Protein AF-A0A9D3ZPJ4-F1 (afdb_monomer_lite)

Structure (mmCIF, N/CA/C/O backbone):
data_AF-A0A9D3ZPJ4-F1
#
_entry.id   AF-A0A9D3ZPJ4-F1
#
loop_
_atom_site.group_PDB
_atom_site.id
_atom_site.type_symbol
_atom_site.label_atom_id
_atom_site.label_alt_id
_atom_site.label_comp_id
_atom_site.label_asym_id
_atom_site.label_entity_id
_atom_site.label_seq_id
_atom_site.pdbx_PDB_ins_code
_atom_site.Cartn_x
_atom_site.Cartn_y
_atom_site.Cartn_z
_atom_site.occupancy
_atom_site.B_iso_or_equiv
_atom_site.auth_seq_id
_atom_site.auth_comp_id
_atom_site.auth_asym_id
_atom_site.auth_atom_id
_atom_site.pdbx_PDB_model_num
ATOM 1 N N . MET A 1 1 ? 20.475 13.496 7.163 1.00 30.02 1 MET A N 1
ATOM 2 C CA . MET A 1 1 ? 20.768 12.899 5.845 1.00 30.02 1 MET A CA 1
ATOM 3 C C . MET A 1 1 ? 19.664 11.895 5.574 1.00 30.02 1 MET A C 1
ATOM 5 O O . MET A 1 1 ? 19.573 10.925 6.313 1.00 30.02 1 MET A O 1
ATOM 9 N N . SER A 1 2 ? 18.763 12.189 4.638 1.00 30.42 2 SER A N 1
ATOM 10 C CA . SER A 1 2 ? 17.737 11.235 4.205 1.00 30.42 2 SER A CA 1
ATOM 11 C C . SER A 1 2 ? 18.235 10.637 2.903 1.00 30.42 2 SER A C 1
ATOM 13 O O . SER A 1 2 ? 18.398 11.384 1.945 1.00 30.42 2 SER A O 1
ATOM 15 N N . ALA A 1 3 ? 18.513 9.336 2.876 1.00 28.55 3 ALA A N 1
ATOM 16 C CA . ALA A 1 3 ? 18.773 8.657 1.616 1.00 28.55 3 ALA A CA 1
ATOM 17 C C . ALA A 1 3 ? 17.453 8.611 0.836 1.00 28.55 3 ALA A C 1
ATOM 19 O O . ALA A 1 3 ? 16.500 7.965 1.275 1.00 28.55 3 ALA A O 1
ATOM 20 N N . ALA A 1 4 ? 17.380 9.345 -0.274 1.00 33.94 4 ALA A N 1
ATOM 21 C CA . ALA A 1 4 ? 16.425 9.024 -1.321 1.00 33.94 4 ALA A CA 1
ATOM 22 C C . ALA A 1 4 ? 16.938 7.737 -1.976 1.00 33.94 4 ALA A C 1
ATOM 24 O O . ALA A 1 4 ? 18.083 7.678 -2.414 1.00 33.94 4 ALA A O 1
ATOM 25 N N . LEU A 1 5 ? 16.131 6.682 -1.927 1.00 39.62 5 LEU A N 1
ATOM 26 C CA . LEU A 1 5 ? 16.448 5.409 -2.565 1.00 39.62 5 LEU A CA 1
ATOM 27 C C . LEU A 1 5 ? 15.885 5.446 -3.991 1.00 39.62 5 LEU A C 1
ATOM 29 O O . LEU A 1 5 ? 14.748 5.906 -4.150 1.00 39.62 5 LEU A O 1
ATOM 33 N N . PRO A 1 6 ? 16.633 4.978 -5.005 1.00 41.38 6 PRO A N 1
ATOM 34 C CA . PRO A 1 6 ? 16.1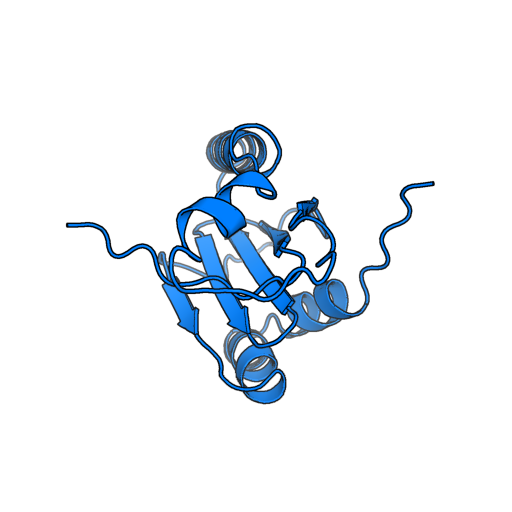72 4.996 -6.387 1.00 41.38 6 PRO A CA 1
ATOM 35 C C . PRO A 1 6 ? 14.937 4.100 -6.519 1.00 41.38 6 PRO A C 1
ATOM 37 O O . PRO A 1 6 ? 15.003 2.883 -6.335 1.00 41.38 6 PRO A O 1
ATOM 40 N N . LEU A 1 7 ? 13.785 4.709 -6.802 1.00 45.84 7 LEU A N 1
ATOM 41 C CA . LEU A 1 7 ? 12.546 3.981 -7.058 1.00 45.84 7 LEU A CA 1
ATOM 42 C C . LEU A 1 7 ? 12.475 3.660 -8.557 1.00 45.84 7 LEU A C 1
ATOM 44 O O . LEU A 1 7 ? 12.269 4.584 -9.342 1.00 45.84 7 LEU A O 1
ATOM 48 N N . PRO A 1 8 ? 12.595 2.384 -8.976 1.00 45.41 8 PRO A N 1
ATOM 49 C CA . PRO A 1 8 ? 12.537 2.032 -10.392 1.00 45.41 8 PRO A CA 1
ATOM 50 C C . PRO A 1 8 ? 11.177 2.413 -10.982 1.00 45.41 8 PRO A C 1
ATOM 52 O O . PRO A 1 8 ? 10.157 2.250 -10.301 1.00 45.41 8 PRO A O 1
ATOM 55 N N . ALA A 1 9 ? 11.168 2.857 -12.246 1.00 48.66 9 ALA A N 1
ATOM 56 C CA . ALA A 1 9 ? 10.030 3.394 -13.007 1.00 48.66 9 ALA A CA 1
ATOM 57 C C . ALA A 1 9 ? 8.828 2.424 -13.112 1.00 48.66 9 ALA A C 1
ATOM 59 O O . ALA A 1 9 ? 8.558 1.804 -14.136 1.00 48.66 9 ALA A O 1
ATOM 60 N N . SER A 1 10 ? 8.108 2.270 -12.001 1.00 56.97 10 SER A N 1
ATOM 61 C CA . SER A 1 10 ? 7.074 1.258 -11.785 1.00 56.97 10 SER A CA 1
ATOM 62 C C . SER A 1 10 ? 5.893 1.895 -11.069 1.00 56.97 10 SER A C 1
ATOM 64 O O . SER A 1 10 ? 6.071 2.463 -9.987 1.00 56.97 10 SER A O 1
ATOM 66 N N . SER A 1 11 ? 4.686 1.739 -11.619 1.00 61.22 11 SER A N 1
ATOM 67 C CA . SER A 1 11 ? 3.467 2.334 -11.064 1.00 61.22 11 SER A CA 1
ATOM 68 C C . SER A 1 11 ? 3.294 2.002 -9.577 1.00 61.22 11 SER A C 1
ATOM 70 O O . SER A 1 11 ? 3.262 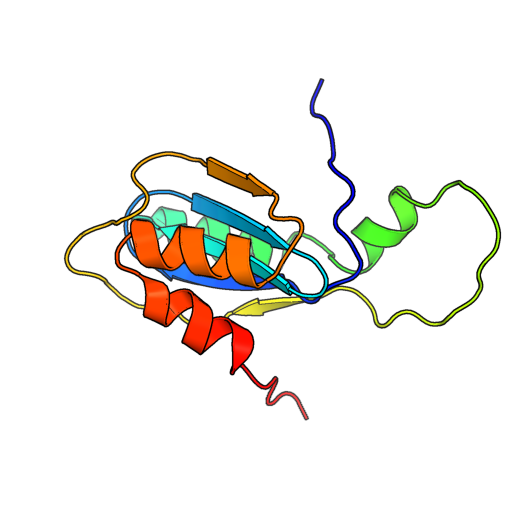0.835 -9.169 1.00 61.22 11 SER A O 1
ATOM 72 N N . LEU A 1 12 ? 3.155 3.046 -8.764 1.00 65.00 12 LEU A N 1
ATOM 73 C CA . LEU A 1 12 ? 3.021 2.952 -7.316 1.00 65.00 12 LEU A CA 1
ATOM 74 C C . LEU A 1 12 ? 1.570 2.649 -6.930 1.00 65.00 12 LEU A C 1
ATOM 76 O O . LEU A 1 12 ? 0.653 3.432 -7.175 1.00 65.00 12 LEU A O 1
ATOM 80 N N . LYS A 1 13 ? 1.343 1.520 -6.269 1.00 73.75 13 LYS A N 1
ATOM 81 C CA . LYS A 1 13 ? 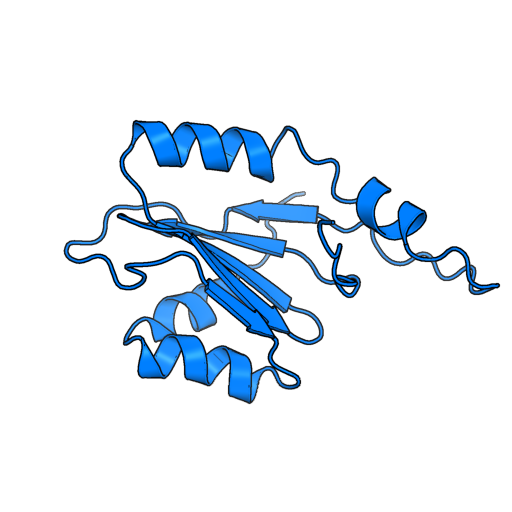0.015 1.053 -5.866 1.00 73.75 13 LYS A CA 1
ATOM 82 C C . LYS A 1 13 ? -0.203 1.306 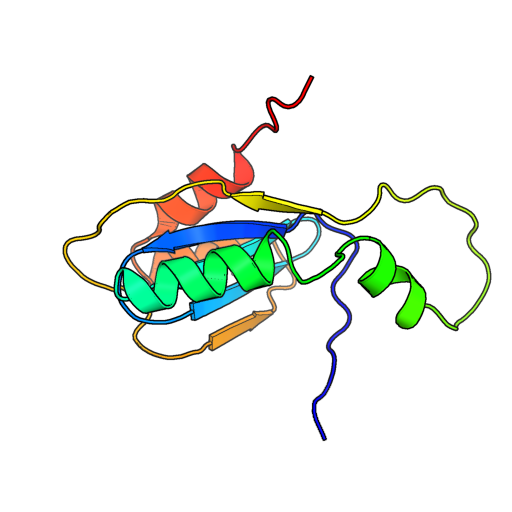-4.373 1.00 73.75 13 LYS A C 1
ATOM 84 O O . LYS A 1 13 ? 0.391 0.654 -3.519 1.00 73.75 13 LYS A O 1
ATOM 89 N N . LEU A 1 14 ? -1.055 2.278 -4.050 1.00 72.06 14 LEU A N 1
ATOM 90 C CA . LEU A 1 14 ? -1.446 2.630 -2.685 1.00 72.06 14 LEU A CA 1
ATOM 91 C C . LEU A 1 14 ? -2.625 1.763 -2.218 1.00 72.06 14 LEU A C 1
ATOM 93 O O . LEU A 1 14 ? -3.660 1.672 -2.877 1.00 72.06 14 LEU A O 1
ATOM 97 N N . MET A 1 15 ? -2.493 1.192 -1.027 1.00 69.00 15 MET A N 1
ATOM 98 C CA . MET A 1 15 ? -3.526 0.483 -0.276 1.00 69.00 15 MET A CA 1
ATOM 99 C C . MET A 1 15 ? -3.679 1.100 1.109 1.00 69.00 15 MET A C 1
ATOM 101 O O . MET A 1 15 ? -2.716 1.622 1.667 1.00 69.00 15 MET A O 1
ATOM 105 N N . VAL A 1 16 ? -4.889 1.067 1.671 1.00 65.94 16 VAL A N 1
ATOM 106 C CA . VAL A 1 16 ? -5.205 1.804 2.904 1.00 65.94 16 VAL A CA 1
ATOM 107 C C . VAL A 1 16 ? -6.016 0.966 3.907 1.00 65.94 16 VAL A C 1
ATOM 109 O O . VAL A 1 16 ? -7.169 0.637 3.633 1.00 65.94 16 VAL A O 1
ATOM 112 N N . ALA A 1 17 ? -5.431 0.695 5.085 1.00 62.34 17 ALA A N 1
ATOM 113 C CA . ALA A 1 17 ? -5.993 -0.066 6.224 1.00 62.34 17 ALA A CA 1
ATOM 114 C C . ALA A 1 17 ? -5.776 0.669 7.590 1.00 62.34 17 ALA A C 1
ATOM 116 O O . ALA A 1 17 ? -5.812 1.894 7.579 1.00 62.34 17 ALA A O 1
ATOM 117 N N . THR A 1 18 ? -5.569 0.026 8.770 1.00 55.38 18 THR A N 1
ATOM 118 C CA . THR A 1 18 ? -5.861 0.640 10.116 1.00 55.38 18 THR A CA 1
ATOM 119 C C . THR A 1 18 ? -4.792 1.069 11.189 1.00 55.38 18 THR A C 1
ATOM 121 O O . THR A 1 18 ? -5.233 1.764 12.106 1.00 55.38 18 THR A O 1
ATOM 124 N N . SER A 1 19 ? -3.454 0.821 11.169 1.00 61.59 19 SER A N 1
ATOM 125 C CA . SER A 1 19 ? -2.500 1.540 12.082 1.00 61.59 19 SER A CA 1
ATOM 126 C C . SER A 1 19 ? -1.142 2.147 11.591 1.00 61.59 19 SER A C 1
ATOM 128 O O . SER A 1 19 ? -0.945 3.318 11.928 1.00 61.59 19 SER A O 1
ATOM 130 N N . PHE A 1 20 ? -0.232 1.492 10.829 1.00 73.62 20 PHE A N 1
ATOM 131 C CA . PHE A 1 20 ? 1.033 2.111 10.318 1.00 73.62 20 PHE A CA 1
ATOM 132 C C . PHE A 1 20 ? 1.355 1.893 8.813 1.00 73.62 20 PHE A C 1
ATOM 134 O O . PHE A 1 20 ? 0.833 0.958 8.206 1.00 73.62 20 PHE A O 1
ATOM 141 N N . PRO A 1 21 ? 2.238 2.711 8.184 1.00 78.75 21 PRO A N 1
ATOM 142 C CA . PRO A 1 21 ? 2.639 2.537 6.785 1.00 78.75 21 PRO A CA 1
ATOM 143 C C . PRO A 1 21 ? 3.727 1.471 6.585 1.00 78.75 21 PRO A C 1
ATOM 145 O O . PRO A 1 21 ? 4.777 1.536 7.215 1.00 78.75 21 PRO A O 1
ATOM 148 N N . CYS A 1 22 ? 3.526 0.567 5.631 1.00 84.81 22 CYS A N 1
ATOM 149 C CA . CYS A 1 22 ? 4.516 -0.382 5.128 1.00 84.81 22 CYS A CA 1
ATOM 150 C C . CYS A 1 22 ? 4.679 -0.189 3.614 1.00 84.81 22 CYS A C 1
ATOM 152 O O . CYS A 1 22 ? 3.683 -0.160 2.892 1.00 84.81 22 CYS A O 1
ATOM 154 N N . ALA A 1 23 ? 5.910 -0.057 3.126 1.00 85.94 23 ALA A N 1
ATOM 155 C CA . ALA A 1 23 ? 6.219 -0.036 1.698 1.00 85.94 23 ALA A CA 1
ATOM 156 C C . ALA A 1 23 ? 6.922 -1.336 1.288 1.00 85.94 23 ALA A C 1
ATOM 158 O O . ALA A 1 23 ? 7.846 -1.783 1.965 1.00 85.94 23 ALA A O 1
ATOM 159 N N . VAL A 1 24 ? 6.505 -1.927 0.171 1.00 85.75 24 VAL A N 1
ATOM 160 C CA . VAL A 1 24 ? 7.162 -3.075 -0.464 1.00 85.75 24 VAL A CA 1
ATOM 161 C C . VAL A 1 24 ? 7.542 -2.664 -1.882 1.00 85.75 24 VAL A C 1
ATOM 163 O O . VAL A 1 24 ? 6.670 -2.396 -2.708 1.00 85.75 24 VAL A O 1
ATOM 166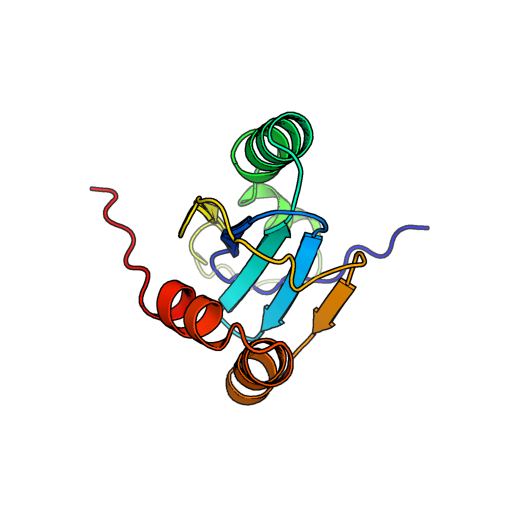 N N . ILE A 1 25 ? 8.843 -2.576 -2.132 1.00 86.38 25 ILE A N 1
ATOM 167 C CA . ILE A 1 25 ? 9.455 -2.112 -3.382 1.00 86.38 25 ILE A CA 1
ATOM 168 C C . ILE A 1 25 ? 9.941 -3.346 -4.139 1.00 86.38 25 ILE A C 1
ATOM 170 O O . ILE A 1 25 ? 10.590 -4.215 -3.551 1.00 86.38 25 ILE A O 1
ATOM 174 N N . SER A 1 26 ? 9.607 -3.459 -5.422 1.00 85.38 26 SER A N 1
ATOM 175 C CA . SER A 1 26 ? 10.019 -4.590 -6.254 1.00 85.38 26 SER A CA 1
ATOM 176 C C . SER A 1 26 ? 10.043 -4.218 -7.732 1.00 85.38 26 SER A C 1
ATOM 178 O O . SER A 1 26 ? 9.382 -3.274 -8.163 1.00 85.38 26 SER A O 1
ATOM 180 N N . GLU A 1 27 ? 10.790 -4.988 -8.518 1.00 78.88 27 GLU A N 1
ATOM 181 C CA . GLU A 1 27 ? 10.925 -4.800 -9.960 1.00 78.88 27 GLU A CA 1
ATOM 182 C C . GLU A 1 27 ? 9.548 -4.738 -10.650 1.00 78.88 27 GLU A C 1
ATOM 184 O O . GLU A 1 27 ? 8.766 -5.695 -10.624 1.00 78.88 27 GLU A O 1
ATOM 189 N N . GLY A 1 28 ? 9.216 -3.589 -11.243 1.00 77.25 28 GLY A N 1
ATOM 190 C CA . GLY A 1 28 ? 7.965 -3.371 -11.969 1.00 77.25 28 GLY A CA 1
ATOM 191 C C . GLY A 1 28 ? 6.691 -3.313 -11.112 1.00 77.25 28 GLY A C 1
ATOM 192 O O . GLY A 1 28 ? 5.602 -3.296 -11.685 1.00 77.25 28 GLY A O 1
ATOM 193 N N . ILE A 1 29 ? 6.769 -3.303 -9.773 1.00 82.62 29 ILE A N 1
ATOM 194 C CA . ILE A 1 29 ? 5.616 -3.000 -8.904 1.00 82.62 29 ILE A CA 1
ATOM 195 C C . ILE A 1 29 ? 6.046 -2.533 -7.506 1.00 82.62 29 ILE A C 1
ATOM 197 O O . ILE A 1 29 ? 6.671 -3.266 -6.741 1.00 82.62 29 ILE A O 1
ATOM 201 N N . ASN A 1 30 ? 5.591 -1.338 -7.130 1.00 87.75 30 ASN A N 1
ATOM 202 C CA . ASN A 1 30 ? 5.799 -0.765 -5.803 1.00 87.75 30 ASN A CA 1
ATOM 203 C C . ASN A 1 30 ? 4.455 -0.677 -5.070 1.00 87.75 30 ASN A C 1
ATOM 205 O O . ASN A 1 30 ? 3.504 -0.112 -5.606 1.00 87.75 30 ASN A O 1
ATOM 209 N N . ILE A 1 31 ? 4.348 -1.222 -3.855 1.00 89.81 31 ILE A N 1
ATOM 210 C CA . ILE A 1 31 ? 3.100 -1.252 -3.075 1.00 89.81 31 ILE A CA 1
ATOM 211 C C . ILE A 1 31 ? 3.295 -0.508 -1.756 1.00 89.81 31 ILE A C 1
ATOM 213 O O . ILE A 1 31 ? 4.150 -0.872 -0.951 1.00 89.81 31 ILE A O 1
ATOM 217 N N . ILE A 1 32 ? 2.460 0.495 -1.497 1.00 89.25 32 ILE A N 1
ATOM 218 C CA . ILE A 1 32 ? 2.419 1.218 -0.222 1.00 89.25 32 ILE A CA 1
ATOM 219 C C . ILE A 1 32 ? 1.135 0.822 0.502 1.00 89.25 32 ILE A C 1
ATOM 221 O O . ILE A 1 32 ? 0.049 1.190 0.068 1.00 89.25 32 ILE A O 1
ATOM 225 N N . VAL A 1 33 ? 1.233 0.122 1.628 1.00 90.06 33 VAL A N 1
ATOM 226 C CA . VAL A 1 33 ? 0.107 -0.118 2.537 1.00 90.06 33 VAL A CA 1
ATOM 227 C C . VAL A 1 33 ? 0.149 0.925 3.647 1.00 90.06 33 VAL A C 1
ATOM 229 O O . VAL A 1 33 ? 0.950 0.816 4.567 1.00 90.06 33 VAL A O 1
ATOM 232 N N . VAL A 1 34 ? -0.716 1.935 3.601 1.00 88.75 34 VAL A N 1
ATOM 233 C CA . VAL A 1 34 ? -0.898 2.875 4.715 1.00 88.75 34 VAL A CA 1
ATOM 234 C C . VAL A 1 34 ? -1.975 2.341 5.636 1.00 88.75 34 VAL A C 1
ATOM 236 O O . VAL A 1 34 ? -3.166 2.518 5.376 1.00 88.75 34 VAL A O 1
ATOM 239 N N . GLU A 1 35 ? -1.582 1.736 6.747 1.00 87.50 35 GLU A N 1
ATOM 240 C CA . GLU A 1 35 ? -2.526 1.477 7.818 1.00 87.50 35 GLU A CA 1
ATOM 241 C C . GLU A 1 35 ? -2.646 2.742 8.723 1.00 87.50 35 GLU A C 1
ATOM 243 O O . GLU A 1 35 ? -1.650 3.420 8.973 1.00 87.50 35 GLU A O 1
ATOM 248 N N . GLY A 1 36 ? -3.846 3.150 9.176 1.00 84.00 36 GLY A N 1
ATOM 249 C CA . GLY A 1 36 ? -4.006 4.292 10.098 1.00 84.00 36 GLY A CA 1
ATOM 250 C C . GLY A 1 36 ? -5.418 4.576 10.644 1.00 84.00 36 GLY A C 1
ATOM 251 O O . GLY A 1 36 ? -6.416 3.993 10.237 1.00 84.00 36 GLY A O 1
ATOM 252 N N . GLY A 1 37 ? -5.527 5.558 11.545 1.00 85.06 37 GLY A N 1
ATOM 253 C CA . GLY A 1 37 ? -6.816 6.153 11.917 1.00 85.06 37 GLY A CA 1
ATOM 254 C C . GLY A 1 37 ? -7.367 7.064 10.809 1.00 85.06 37 GLY A C 1
ATOM 255 O O . GLY A 1 37 ? -6.615 7.632 10.018 1.00 85.06 37 GLY A O 1
ATOM 256 N N . SER A 1 38 ? -8.683 7.293 10.767 1.00 85.25 38 SER A N 1
ATOM 257 C CA . SER A 1 38 ? -9.342 8.019 9.659 1.00 85.25 38 SER A CA 1
ATOM 258 C C . SER A 1 38 ? -8.761 9.415 9.355 1.00 85.25 38 SER A C 1
ATOM 260 O O . SER A 1 38 ? -8.735 9.840 8.198 1.00 85.25 38 SER A O 1
ATOM 262 N N . LYS A 1 39 ? -8.248 10.129 10.370 1.00 88.31 39 LYS A N 1
ATOM 263 C CA . LYS A 1 39 ? -7.553 11.419 10.202 1.00 88.31 39 LYS A CA 1
ATOM 264 C C . LYS A 1 39 ? -6.145 11.270 9.605 1.00 88.31 39 LYS A C 1
ATOM 266 O O . LYS A 1 39 ? -5.781 12.089 8.762 1.00 88.31 39 LYS A O 1
ATOM 271 N N . SER A 1 40 ? -5.359 10.266 10.010 1.00 84.88 40 SER A N 1
ATOM 272 C CA . SER A 1 40 ? -4.011 10.045 9.460 1.00 84.88 40 SER A CA 1
ATOM 273 C C . SER A 1 40 ? -4.077 9.481 8.042 1.00 84.88 40 SER A C 1
ATOM 275 O O . SER A 1 40 ? -3.393 10.010 7.169 1.00 84.88 40 SER A O 1
ATOM 277 N N . ILE A 1 41 ? -4.995 8.543 7.776 1.00 87.31 41 ILE A N 1
ATOM 278 C CA . ILE A 1 41 ? -5.328 8.055 6.427 1.00 87.31 41 ILE A CA 1
ATOM 279 C C . ILE A 1 41 ? -5.601 9.222 5.472 1.00 87.31 41 ILE A C 1
ATOM 281 O O . ILE A 1 41 ? -4.964 9.327 4.428 1.00 87.31 41 ILE A O 1
ATOM 285 N N . LYS A 1 42 ? -6.517 10.138 5.826 1.00 88.44 42 LYS A N 1
ATOM 286 C CA . LYS A 1 42 ? -6.873 11.277 4.958 1.00 88.44 42 LYS A CA 1
ATOM 287 C C . LYS A 1 42 ? -5.672 12.186 4.663 1.00 88.44 42 LYS A C 1
ATOM 289 O O . LYS A 1 42 ? -5.562 12.699 3.550 1.00 88.44 42 LYS A O 1
ATOM 294 N N . ARG A 1 43 ? -4.764 12.368 5.631 1.00 88.69 43 ARG A N 1
ATOM 295 C CA . ARG A 1 43 ? -3.516 13.131 5.445 1.00 88.69 43 ARG A CA 1
ATOM 296 C C . ARG A 1 43 ? -2.541 12.405 4.516 1.00 88.69 43 ARG A C 1
ATOM 298 O O . ARG A 1 43 ? -2.070 13.029 3.570 1.00 88.69 43 ARG A O 1
ATOM 305 N N . TYR A 1 44 ? -2.298 11.111 4.730 1.00 87.31 44 TYR A N 1
ATOM 306 C CA . TYR A 1 44 ? -1.439 10.294 3.865 1.00 87.31 44 TYR A CA 1
ATOM 307 C C . TYR A 1 44 ? -1.982 10.197 2.439 1.00 87.31 44 TYR A C 1
ATOM 309 O O . TYR A 1 44 ? -1.243 10.452 1.497 1.00 87.31 44 TYR A O 1
ATOM 317 N N . ARG A 1 45 ? -3.285 9.946 2.262 1.00 88.06 45 ARG A N 1
ATOM 318 C CA . ARG A 1 45 ? -3.926 9.922 0.939 1.00 88.06 45 ARG A CA 1
ATOM 319 C C . ARG A 1 45 ? -3.760 11.256 0.201 1.00 88.06 45 ARG A C 1
ATOM 321 O O . ARG A 1 45 ? -3.471 11.250 -0.989 1.00 88.06 45 ARG A O 1
ATOM 328 N N . LYS A 1 46 ? -3.898 12.399 0.892 1.00 89.88 46 LYS A N 1
ATOM 329 C CA . LYS A 1 46 ? -3.657 13.727 0.293 1.00 89.88 46 LYS A CA 1
ATOM 330 C C . LYS A 1 46 ? -2.173 13.979 -0.004 1.00 89.88 46 LYS A C 1
ATOM 332 O O . LYS A 1 46 ? -1.880 14.671 -0.969 1.00 89.88 46 LYS A O 1
ATOM 337 N N . LEU A 1 47 ? -1.252 13.458 0.807 1.00 88.50 47 LEU A N 1
ATOM 338 C CA . LEU A 1 47 ? 0.185 13.535 0.535 1.00 88.50 47 LEU A CA 1
ATOM 339 C C . LEU A 1 47 ? 0.528 12.747 -0.738 1.00 88.50 47 LEU A C 1
ATOM 341 O O . LEU A 1 47 ? 0.940 13.343 -1.727 1.00 88.50 47 LEU A O 1
ATOM 345 N N . ILE A 1 48 ? 0.262 11.441 -0.719 1.00 87.31 48 ILE A N 1
ATOM 346 C CA . ILE A 1 48 ? 0.645 10.491 -1.766 1.00 87.31 48 ILE A CA 1
ATOM 347 C C . ILE A 1 48 ? -0.058 10.779 -3.100 1.00 87.31 48 ILE A C 1
ATOM 349 O O . ILE A 1 48 ? 0.611 10.816 -4.119 1.00 87.31 48 ILE A O 1
ATOM 353 N N . LEU A 1 49 ? -1.373 11.029 -3.125 1.00 87.44 49 LEU A N 1
ATOM 354 C CA . LEU A 1 49 ? -2.126 11.145 -4.391 1.00 87.44 49 LEU A CA 1
ATOM 355 C C . LEU A 1 49 ? -2.312 12.587 -4.904 1.00 87.44 49 LEU A C 1
ATOM 357 O O . LEU A 1 49 ? -3.037 12.783 -5.874 1.00 87.44 49 LEU A O 1
ATOM 361 N N . ARG A 1 50 ? -1.799 13.618 -4.209 1.00 87.25 50 ARG A N 1
ATOM 362 C CA . ARG A 1 50 ? -2.007 15.029 -4.621 1.00 87.25 50 ARG A CA 1
ATOM 363 C C . ARG A 1 50 ? -0.854 15.994 -4.363 1.00 87.25 50 ARG A C 1
ATOM 365 O O . ARG A 1 50 ? -0.886 17.085 -4.918 1.00 87.25 50 ARG A O 1
ATOM 372 N N . ARG A 1 51 ? 0.078 15.695 -3.451 1.00 87.94 51 ARG A N 1
ATOM 373 C CA . ARG A 1 51 ? 1.177 16.621 -3.101 1.00 87.94 51 ARG A CA 1
ATOM 374 C C . ARG A 1 51 ? 2.535 16.187 -3.632 1.00 87.94 51 ARG A C 1
ATOM 376 O O . ARG A 1 51 ? 3.430 17.019 -3.661 1.00 87.94 51 ARG A O 1
ATOM 383 N N . ILE A 1 52 ? 2.691 14.912 -3.969 1.00 85.31 52 ILE A N 1
ATOM 384 C CA . ILE A 1 52 ? 3.887 14.381 -4.615 1.00 85.31 52 ILE A CA 1
ATOM 385 C C . ILE A 1 52 ? 3.567 14.287 -6.103 1.00 85.31 52 ILE A C 1
ATOM 387 O O . ILE A 1 52 ? 2.595 13.624 -6.471 1.00 85.31 52 ILE A O 1
ATOM 391 N N . ASN A 1 53 ? 4.357 14.966 -6.932 1.00 84.00 53 ASN A N 1
ATOM 392 C CA . ASN A 1 53 ? 4.314 14.784 -8.373 1.00 84.00 53 ASN A CA 1
ATOM 393 C C . ASN A 1 53 ? 5.234 13.616 -8.736 1.00 84.00 53 ASN A C 1
ATOM 395 O O . ASN A 1 53 ? 6.448 13.766 -8.809 1.00 84.00 53 ASN A O 1
ATOM 399 N N . TRP A 1 54 ? 4.659 12.426 -8.891 1.00 82.88 54 TRP A N 1
ATOM 400 C CA . TRP A 1 54 ? 5.436 11.204 -9.112 1.00 82.88 54 TRP A CA 1
ATOM 401 C C . TRP A 1 54 ? 6.167 11.176 -10.458 1.00 82.88 54 TRP A C 1
ATOM 403 O O . TRP A 1 54 ? 7.169 10.476 -10.555 1.00 82.88 54 TRP A O 1
ATOM 413 N N . ALA A 1 55 ? 5.721 11.964 -11.442 1.00 79.56 55 ALA A N 1
ATOM 414 C CA . ALA A 1 55 ? 6.387 12.082 -12.735 1.00 79.56 55 ALA A CA 1
ATOM 415 C C . ALA A 1 55 ? 7.727 12.833 -12.625 1.00 79.56 55 ALA A C 1
ATOM 417 O O . ALA A 1 55 ? 8.715 12.398 -13.199 1.00 79.56 55 ALA A O 1
ATOM 418 N N . GLU A 1 56 ? 7.786 13.909 -11.832 1.00 74.62 56 GLU A N 1
ATOM 419 C CA . GLU A 1 56 ? 9.007 14.716 -11.640 1.00 74.62 56 GLU A CA 1
ATOM 420 C C . GLU A 1 56 ? 10.064 14.010 -10.776 1.00 74.62 56 GLU A C 1
ATOM 422 O O . GLU A 1 56 ? 11.256 14.235 -10.954 1.00 74.62 56 GLU A O 1
ATOM 427 N N . VAL A 1 57 ? 9.649 13.128 -9.856 1.00 68.12 57 VAL A N 1
ATOM 428 C CA . VAL A 1 57 ? 10.559 12.431 -8.921 1.00 68.12 57 VAL A CA 1
ATOM 429 C C . VAL A 1 57 ? 11.549 11.496 -9.630 1.00 68.12 57 VAL A C 1
ATOM 431 O O . VAL A 1 57 ? 12.592 11.186 -9.058 1.00 68.12 57 VAL A O 1
ATOM 434 N N . VAL A 1 58 ? 11.242 11.040 -10.848 1.00 60.88 58 VAL A N 1
ATOM 435 C CA . VAL A 1 58 ? 12.144 10.168 -11.620 1.00 60.88 58 VAL A CA 1
ATOM 436 C C . VAL A 1 58 ? 13.301 10.988 -12.205 1.00 60.88 58 VAL A C 1
ATOM 438 O O . VAL A 1 58 ? 14.458 10.662 -11.972 1.00 60.88 58 VAL A O 1
ATOM 441 N N . ASN A 1 59 ? 12.987 12.122 -12.841 1.00 55.00 59 ASN A N 1
ATOM 442 C CA . ASN A 1 59 ? 13.955 12.970 -13.546 1.00 55.00 59 ASN A CA 1
ATOM 443 C C . ASN A 1 59 ? 15.055 13.551 -12.636 1.00 55.00 59 ASN A C 1
ATOM 445 O O . ASN A 1 59 ? 16.171 13.758 -13.092 1.00 55.00 59 ASN A O 1
ATOM 449 N N . ASP A 1 60 ? 14.754 13.805 -11.359 1.00 50.97 60 ASP A N 1
ATOM 450 C CA . ASP A 1 60 ? 15.698 14.390 -10.387 1.00 50.97 60 ASP A CA 1
ATOM 451 C C . ASP A 1 60 ? 16.747 13.379 -9.856 1.00 50.97 60 ASP A C 1
ATOM 453 O O . ASP A 1 60 ? 17.620 13.756 -9.075 1.00 50.97 60 ASP A O 1
ATOM 457 N N . ASN A 1 61 ? 16.646 12.088 -10.215 1.00 50.78 61 ASN A N 1
ATOM 458 C CA . ASN A 1 61 ? 17.558 11.025 -9.754 1.00 50.78 61 ASN A CA 1
ATOM 459 C C . ASN A 1 61 ? 18.394 10.380 -10.879 1.00 50.78 61 ASN A C 1
ATOM 461 O O . ASN A 1 61 ? 19.305 9.617 -10.562 1.00 50.78 61 ASN A O 1
ATOM 465 N N . ASP A 1 62 ? 18.123 10.704 -12.147 1.00 50.16 62 ASP A N 1
ATOM 466 C CA . ASP A 1 62 ? 18.792 10.142 -13.331 1.00 50.16 62 ASP A CA 1
ATOM 467 C C . ASP A 1 62 ? 19.757 11.174 -13.985 1.00 50.16 62 ASP A C 1
ATOM 469 O O . ASP A 1 62 ? 19.732 11.394 -15.193 1.00 50.16 62 ASP A O 1
ATOM 473 N N . ASP A 1 63 ? 20.636 11.815 -13.195 1.00 46.47 63 ASP A N 1
ATOM 474 C CA . ASP A 1 63 ? 21.691 12.756 -13.668 1.00 46.47 63 ASP A CA 1
ATOM 475 C C . ASP A 1 63 ? 22.941 12.034 -14.240 1.00 46.47 63 ASP A C 1
ATOM 477 O O . ASP A 1 63 ? 24.054 12.551 -14.207 1.00 46.47 63 ASP A O 1
ATOM 481 N N . ASP A 1 64 ? 22.770 10.813 -14.757 1.00 43.16 64 ASP A N 1
ATOM 482 C CA . ASP A 1 64 ? 23.833 9.983 -15.344 1.00 43.16 64 ASP A CA 1
ATOM 483 C C . ASP A 1 64 ? 23.392 9.422 -16.714 1.00 43.16 64 ASP A C 1
ATOM 485 O O . ASP A 1 64 ? 23.117 8.237 -16.878 1.00 43.16 64 ASP A O 1
ATOM 489 N N . GLY A 1 65 ? 23.370 10.309 -17.714 1.00 44.16 65 GLY A N 1
ATOM 490 C CA . GLY A 1 65 ? 23.674 9.986 -19.115 1.00 44.16 65 GLY A CA 1
ATOM 491 C C . GLY A 1 65 ? 22.683 9.143 -19.937 1.00 44.16 65 GLY A C 1
ATOM 492 O O . GLY A 1 65 ? 22.710 7.920 -19.893 1.00 44.16 65 GLY A O 1
ATOM 493 N N . ASP A 1 66 ? 21.999 9.829 -20.859 1.00 47.53 66 ASP A N 1
ATOM 494 C CA . ASP A 1 66 ? 21.720 9.356 -22.230 1.00 47.53 66 ASP A CA 1
ATOM 495 C C . ASP A 1 66 ? 20.963 8.016 -22.378 1.00 47.53 66 ASP A C 1
ATOM 497 O O . ASP A 1 66 ? 21.532 7.007 -22.791 1.00 47.53 66 ASP A O 1
ATOM 501 N N . ASP A 1 67 ? 19.646 8.035 -22.128 1.00 44.44 67 ASP A N 1
ATOM 502 C CA . ASP A 1 67 ? 18.718 7.145 -22.844 1.00 44.44 67 ASP A CA 1
ATOM 503 C C . ASP A 1 67 ? 17.318 7.778 -22.967 1.00 44.44 67 ASP A C 1
ATOM 505 O O . ASP A 1 67 ? 16.499 7.730 -22.042 1.00 44.44 67 ASP A O 1
ATOM 509 N N . ASP A 1 68 ? 17.057 8.389 -24.127 1.00 48.06 68 ASP A N 1
ATOM 510 C CA . ASP A 1 68 ? 15.822 9.100 -24.511 1.00 48.06 68 ASP A CA 1
ATOM 511 C C . ASP A 1 68 ? 14.661 8.116 -24.838 1.00 48.06 68 ASP A C 1
ATOM 513 O O . ASP A 1 68 ? 13.914 8.269 -25.808 1.00 48.06 68 ASP A O 1
ATOM 517 N N . GLU A 1 69 ? 14.501 7.057 -24.034 1.00 51.56 69 GLU A N 1
ATOM 518 C CA . GLU A 1 69 ? 13.291 6.228 -24.036 1.00 51.56 69 GLU A CA 1
ATOM 519 C C . GLU A 1 69 ? 12.172 6.949 -23.269 1.00 51.56 69 GLU A C 1
ATOM 521 O O . GLU A 1 69 ? 12.308 7.216 -22.071 1.00 51.56 69 GLU A O 1
ATOM 526 N N . GLU A 1 70 ? 11.025 7.182 -23.926 1.00 54.56 70 GLU A N 1
ATOM 527 C CA . GLU A 1 70 ? 9.778 7.681 -23.316 1.00 54.56 70 GLU A CA 1
ATOM 528 C C . GLU A 1 70 ? 9.204 6.679 -22.286 1.00 54.56 70 GLU A C 1
ATOM 530 O O . GLU A 1 70 ? 8.166 6.037 -22.486 1.00 54.56 70 GLU A O 1
ATOM 535 N N . LYS A 1 71 ? 9.875 6.535 -21.140 1.00 56.97 71 LYS A N 1
ATOM 536 C CA . LYS A 1 71 ? 9.382 5.763 -19.998 1.00 56.97 71 LYS A CA 1
ATOM 537 C C . LYS A 1 71 ? 8.086 6.424 -19.511 1.00 56.97 71 LYS A C 1
ATOM 539 O O . LYS A 1 71 ? 8.087 7.622 -19.218 1.00 56.97 71 LYS A O 1
ATOM 544 N N . PRO A 1 72 ? 6.967 5.682 -19.408 1.00 62.81 72 PRO A N 1
ATOM 545 C CA . PRO A 1 72 ? 5.688 6.272 -19.041 1.00 62.81 72 PRO A CA 1
ATOM 546 C C . PRO A 1 72 ? 5.787 6.932 -17.657 1.00 62.81 72 PRO A C 1
ATOM 548 O O . PRO A 1 72 ? 6.350 6.327 -16.735 1.00 62.81 72 PRO A O 1
ATOM 551 N N . PRO A 1 73 ? 5.239 8.150 -17.480 1.00 68.62 73 PRO A N 1
ATOM 552 C CA . PRO A 1 73 ? 5.439 8.933 -16.269 1.00 68.62 73 PRO A CA 1
ATOM 553 C C . PRO A 1 73 ? 4.962 8.159 -15.042 1.00 68.62 73 PRO A C 1
ATOM 555 O O . PRO A 1 73 ? 3.831 7.663 -14.988 1.00 68.62 73 PRO A O 1
ATOM 558 N N . ASN A 1 74 ? 5.832 8.053 -14.037 1.00 78.88 74 ASN A N 1
ATOM 559 C CA . ASN A 1 74 ? 5.514 7.312 -12.826 1.00 78.88 74 ASN A CA 1
ATOM 560 C C . ASN A 1 74 ? 4.299 7.951 -12.129 1.00 78.88 74 ASN A C 1
ATOM 562 O O . ASN A 1 74 ? 4.255 9.160 -11.903 1.00 78.88 74 ASN A O 1
ATOM 566 N N . LYS A 1 75 ? 3.300 7.133 -11.780 1.00 82.94 75 LYS A N 1
ATOM 567 C CA . LYS A 1 75 ? 2.082 7.574 -11.094 1.00 82.94 75 LYS A CA 1
ATOM 568 C C . LYS A 1 75 ? 1.745 6.692 -9.903 1.00 82.94 75 LYS A C 1
ATOM 570 O O . LYS A 1 75 ? 1.998 5.485 -9.912 1.00 82.94 75 LYS A O 1
ATOM 575 N N . CYS A 1 76 ? 1.138 7.301 -8.881 1.00 86.50 76 CYS A N 1
ATOM 576 C CA . CYS A 1 76 ? 0.617 6.586 -7.723 1.00 86.50 76 CYS A CA 1
ATOM 577 C C . CYS A 1 76 ? -0.914 6.555 -7.716 1.00 86.50 76 CYS A C 1
ATOM 579 O O . CYS A 1 76 ? -1.560 7.601 -7.757 1.00 86.50 76 CYS A O 1
ATOM 581 N N . MET A 1 77 ? -1.486 5.356 -7.612 1.00 88.25 77 MET A N 1
ATOM 582 C CA . MET A 1 77 ? -2.928 5.106 -7.695 1.00 88.25 77 MET A CA 1
ATOM 583 C C . MET A 1 77 ? -3.451 4.420 -6.437 1.00 88.25 77 MET A C 1
ATOM 585 O O . MET A 1 77 ? -2.749 3.623 -5.816 1.00 88.25 77 MET A O 1
ATOM 589 N N . LEU A 1 78 ? -4.704 4.691 -6.065 1.00 89.94 78 LEU A N 1
ATOM 590 C CA . LEU A 1 78 ? -5.367 3.985 -4.969 1.00 89.94 78 LEU A CA 1
ATOM 591 C C . LEU A 1 78 ? -6.010 2.692 -5.476 1.00 89.94 78 LEU A C 1
ATOM 593 O O . LEU A 1 78 ? -7.046 2.744 -6.127 1.00 89.94 78 LEU A O 1
ATOM 597 N N . VAL A 1 79 ? -5.457 1.549 -5.078 1.00 90.75 79 VAL A N 1
ATOM 598 C CA . VAL A 1 79 ? -6.018 0.227 -5.392 1.00 90.75 79 VAL A CA 1
ATOM 599 C C . VAL A 1 79 ? -7.179 -0.131 -4.466 1.00 90.75 79 VAL A C 1
ATOM 601 O O . VAL A 1 79 ? -8.192 -0.665 -4.903 1.00 90.75 79 VAL A O 1
ATOM 604 N N . TRP A 1 80 ? -7.040 0.135 -3.163 1.00 89.94 80 TRP A N 1
ATOM 605 C CA . TRP A 1 80 ? -8.057 -0.236 -2.178 1.00 89.94 80 TRP A CA 1
ATOM 606 C C . TRP A 1 80 ? -8.034 0.660 -0.938 1.00 89.94 80 TRP A C 1
ATOM 608 O O . TRP A 1 80 ? -6.972 1.035 -0.437 1.00 89.94 80 TRP A O 1
ATOM 618 N N . GLN A 1 81 ? -9.220 0.955 -0.405 1.00 89.00 81 GLN A N 1
ATOM 619 C CA . GLN A 1 81 ? -9.404 1.626 0.879 1.00 89.00 81 GLN A CA 1
ATOM 620 C C . GLN A 1 81 ? -10.574 0.993 1.628 1.00 89.00 81 GLN A C 1
ATOM 622 O O . GLN A 1 81 ? -11.701 0.995 1.135 1.00 89.00 81 GLN A O 1
ATOM 627 N N . GLY A 1 82 ? -10.336 0.551 2.859 1.00 88.06 82 GLY A N 1
ATOM 628 C CA . GLY A 1 82 ? -11.390 0.027 3.720 1.00 88.06 82 GLY A CA 1
ATOM 629 C C . GLY A 1 82 ? -11.006 0.021 5.193 1.00 88.06 82 GLY A C 1
ATOM 630 O O . GLY A 1 82 ? -10.077 0.702 5.623 1.00 88.06 82 GLY A O 1
ATOM 631 N N . SER A 1 83 ? -11.765 -0.731 5.985 1.00 85.81 83 SER A N 1
ATOM 632 C CA . SER A 1 83 ? -11.479 -0.975 7.400 1.00 85.81 83 SER A CA 1
ATOM 633 C C . SER A 1 83 ? -11.116 -2.442 7.593 1.00 85.81 83 SER A C 1
ATOM 635 O O . SER A 1 83 ? -11.780 -3.314 7.040 1.00 85.81 83 SER A O 1
ATOM 637 N N . VAL A 1 84 ? -10.089 -2.711 8.399 1.00 84.19 84 VAL A N 1
ATOM 638 C CA . VAL A 1 84 ? -9.695 -4.069 8.797 1.00 84.19 84 VAL A CA 1
ATOM 639 C C . VAL A 1 84 ? -9.790 -4.211 10.311 1.00 84.19 84 VAL A C 1
ATOM 641 O O . VAL A 1 84 ? -9.439 -3.289 11.049 1.00 84.19 84 VAL A O 1
ATOM 644 N N . ALA A 1 85 ? -10.269 -5.368 10.774 1.00 82.81 85 ALA A N 1
ATOM 645 C CA . ALA A 1 85 ? -10.523 -5.630 12.194 1.00 82.81 85 ALA A CA 1
ATOM 646 C C . ALA A 1 85 ? -9.242 -5.660 13.048 1.00 82.81 85 ALA A C 1
ATOM 648 O O . ALA A 1 85 ? -9.277 -5.359 14.238 1.00 82.81 85 ALA A O 1
ATOM 649 N N . LYS A 1 86 ? -8.106 -6.011 12.437 1.00 83.19 86 LYS A N 1
ATOM 650 C CA . LYS A 1 86 ? -6.786 -6.027 13.063 1.00 83.19 86 LYS A CA 1
ATOM 651 C C . LYS A 1 86 ? -5.777 -5.431 12.089 1.00 83.19 86 LYS A C 1
ATOM 653 O O . LYS A 1 86 ? -5.729 -5.853 10.940 1.00 83.19 86 LYS A O 1
ATOM 658 N N . SER A 1 87 ? -4.976 -4.479 12.563 1.00 82.75 87 SER A N 1
ATOM 659 C CA . SER A 1 87 ? -3.830 -3.971 11.811 1.00 82.75 87 SER A CA 1
ATOM 660 C C . SER A 1 87 ? -2.710 -5.011 11.786 1.00 82.75 87 SER A C 1
ATOM 662 O O . SER A 1 87 ? -2.426 -5.672 12.792 1.00 82.75 87 SER A O 1
ATOM 664 N N . THR A 1 88 ? -2.099 -5.146 10.619 1.00 86.38 88 THR A N 1
ATOM 665 C CA . THR A 1 88 ? -1.028 -6.096 10.327 1.00 86.38 88 THR A CA 1
ATOM 666 C C . THR A 1 88 ? 0.338 -5.435 10.456 1.00 86.38 88 THR A C 1
ATOM 668 O O . THR A 1 88 ? 1.250 -6.015 11.047 1.00 86.38 88 THR A O 1
ATOM 671 N N . PHE A 1 89 ? 0.475 -4.204 9.962 1.00 84.62 89 PHE A N 1
ATOM 672 C CA . PHE A 1 89 ? 1.720 -3.447 10.017 1.00 84.62 89 PHE A CA 1
ATOM 673 C C . PHE A 1 89 ? 1.674 -2.503 11.221 1.00 84.62 89 PHE A C 1
ATOM 675 O O . PHE A 1 89 ? 0.966 -1.498 11.220 1.00 84.62 89 PHE A O 1
ATOM 682 N N . ASN A 1 90 ? 2.405 -2.865 12.282 1.00 80.31 90 ASN A N 1
ATOM 683 C CA . ASN A 1 90 ? 2.412 -2.162 13.573 1.00 80.31 90 ASN A CA 1
ATOM 684 C C . ASN A 1 90 ? 3.591 -1.182 13.752 1.00 80.31 90 ASN A C 1
ATOM 686 O O . ASN A 1 90 ? 3.772 -0.619 14.833 1.00 80.31 90 ASN A O 1
ATOM 690 N N . ARG A 1 91 ? 4.415 -1.014 12.714 1.00 83.19 91 ARG A N 1
ATOM 691 C CA . ARG A 1 91 ? 5.572 -0.113 12.644 1.00 83.19 91 ARG A CA 1
ATOM 692 C C . ARG A 1 91 ? 5.728 0.384 11.213 1.00 83.19 91 ARG A C 1
ATOM 694 O O . ARG A 1 91 ? 5.260 -0.272 10.288 1.00 83.19 91 ARG A O 1
ATOM 701 N N . PHE A 1 92 ? 6.412 1.514 11.049 1.00 85.38 92 PHE A N 1
ATOM 702 C CA . PHE A 1 92 ? 6.891 1.916 9.732 1.00 85.38 92 PHE A CA 1
ATOM 703 C C . PHE A 1 92 ? 7.961 0.932 9.246 1.00 85.38 92 PHE A C 1
ATOM 705 O O . PHE A 1 92 ? 8.908 0.651 9.985 1.00 85.38 92 PHE A O 1
ATOM 712 N N . SER A 1 93 ? 7.811 0.417 8.028 1.00 87.56 93 SER A N 1
ATOM 713 C CA . SER A 1 93 ? 8.762 -0.512 7.412 1.00 87.56 93 SER A CA 1
ATOM 714 C C . SER A 1 93 ? 8.855 -0.300 5.903 1.00 87.56 93 SER A C 1
ATOM 716 O O . SER A 1 93 ? 7.871 0.037 5.244 1.00 87.56 93 SER A O 1
ATOM 718 N N . VAL A 1 94 ? 10.051 -0.520 5.359 1.00 89.12 94 VAL A N 1
ATOM 719 C CA . VAL A 1 94 ? 10.328 -0.542 3.920 1.00 89.12 94 VAL A CA 1
ATOM 720 C C . VAL A 1 94 ? 10.989 -1.883 3.616 1.00 89.12 94 VAL A C 1
ATOM 722 O O . VAL A 1 94 ? 11.953 -2.260 4.280 1.00 89.12 94 VAL A O 1
ATOM 725 N N . HIS A 1 95 ? 10.435 -2.622 2.660 1.00 89.25 95 HIS A N 1
ATOM 726 C CA . HIS A 1 95 ? 10.925 -3.922 2.220 1.00 89.25 95 HIS A CA 1
ATOM 727 C C . HIS A 1 95 ? 11.327 -3.839 0.751 1.00 89.25 95 HIS A C 1
ATOM 729 O O . HIS A 1 95 ? 10.472 -3.865 -0.133 1.00 89.25 95 HIS A O 1
ATOM 735 N N . GLU A 1 96 ? 12.626 -3.778 0.491 1.00 88.50 96 GLU A N 1
ATOM 736 C CA . GLU A 1 96 ? 13.175 -3.913 -0.855 1.00 88.50 96 GLU A CA 1
ATOM 737 C C . GLU A 1 96 ? 13.271 -5.395 -1.220 1.00 88.50 96 GLU A C 1
ATOM 739 O O . GLU A 1 96 ? 13.841 -6.208 -0.490 1.00 88.50 96 GLU A O 1
ATOM 744 N N . CYS A 1 97 ? 12.640 -5.768 -2.328 1.00 89.12 97 CYS A N 1
ATOM 745 C CA . CYS A 1 97 ? 12.485 -7.147 -2.763 1.00 89.12 97 CYS A CA 1
ATOM 746 C C . CYS A 1 97 ? 12.917 -7.279 -4.222 1.00 89.12 97 CYS A C 1
ATOM 748 O O . CYS A 1 97 ? 12.150 -6.939 -5.122 1.00 89.12 97 CYS A O 1
ATOM 750 N N . ILE A 1 98 ? 14.104 -7.856 -4.447 1.00 86.69 98 ILE A N 1
ATOM 751 C CA . ILE A 1 98 ? 14.678 -8.089 -5.788 1.00 86.69 98 ILE A CA 1
ATOM 752 C C . ILE A 1 98 ? 13.664 -8.764 -6.724 1.00 86.69 98 ILE A C 1
ATOM 754 O O . ILE A 1 98 ? 13.550 -8.391 -7.881 1.00 86.69 98 ILE A O 1
ATOM 758 N N . THR A 1 99 ? 12.886 -9.731 -6.222 1.00 89.94 99 THR A N 1
ATOM 759 C CA . THR A 1 99 ? 11.888 -10.447 -7.029 1.00 89.94 99 THR A CA 1
ATOM 760 C C . THR A 1 99 ? 10.463 -10.236 -6.528 1.00 89.94 99 THR A C 1
ATOM 762 O O . THR A 1 99 ? 10.196 -10.217 -5.321 1.00 89.94 99 THR A O 1
ATOM 765 N N . LYS A 1 100 ? 9.506 -10.247 -7.465 1.00 89.56 100 LYS A N 1
ATOM 766 C CA . LYS A 1 100 ? 8.058 -10.285 -7.178 1.00 89.56 100 LYS A CA 1
ATOM 767 C C . LYS A 1 100 ? 7.660 -11.456 -6.262 1.00 89.56 100 LYS A C 1
ATOM 769 O O . LYS A 1 100 ? 6.692 -11.360 -5.512 1.00 89.56 100 LYS A O 1
ATOM 774 N N . ALA A 1 101 ? 8.412 -12.561 -6.282 1.00 92.31 101 ALA A N 1
ATOM 775 C CA . ALA A 1 101 ? 8.207 -13.693 -5.378 1.00 92.31 101 ALA A CA 1
ATOM 776 C C . ALA A 1 101 ? 8.586 -13.362 -3.921 1.00 92.31 101 ALA A C 1
ATOM 778 O O . ALA A 1 101 ? 7.844 -13.733 -3.008 1.00 92.31 101 ALA A O 1
ATOM 779 N N . ALA A 1 102 ? 9.685 -12.632 -3.702 1.00 92.88 102 ALA A N 1
ATOM 780 C CA . ALA A 1 102 ? 10.062 -12.119 -2.385 1.00 92.88 102 ALA A CA 1
ATOM 781 C C . ALA A 1 102 ? 9.054 -11.068 -1.887 1.00 92.88 102 ALA A C 1
ATOM 783 O O . ALA A 1 102 ? 8.581 -11.172 -0.756 1.00 92.88 102 ALA A O 1
ATOM 784 N N . ALA A 1 103 ? 8.625 -10.144 -2.753 1.00 91.56 103 ALA A N 1
ATOM 785 C CA . ALA A 1 103 ? 7.605 -9.149 -2.416 1.00 91.56 103 ALA A CA 1
ATOM 786 C C . ALA A 1 103 ? 6.277 -9.808 -1.997 1.00 91.56 103 ALA A C 1
ATOM 788 O O . ALA A 1 103 ? 5.741 -9.513 -0.929 1.00 91.56 103 ALA A O 1
ATOM 789 N N . ARG A 1 104 ? 5.791 -10.795 -2.766 1.00 93.50 104 ARG A N 1
ATOM 790 C CA . ARG A 1 104 ? 4.621 -11.614 -2.399 1.00 93.50 104 ARG A CA 1
ATOM 791 C C . ARG A 1 104 ? 4.795 -12.310 -1.046 1.00 93.50 104 ARG A C 1
ATOM 793 O O . ARG A 1 104 ? 3.823 -12.415 -0.296 1.00 93.50 104 ARG A O 1
ATOM 800 N N . LYS A 1 105 ? 6.006 -12.783 -0.724 1.00 95.00 105 LYS A N 1
ATOM 801 C CA . LYS A 1 105 ? 6.298 -13.438 0.557 1.00 95.00 105 LYS A CA 1
ATOM 802 C C . LYS A 1 105 ? 6.122 -12.483 1.743 1.00 95.00 105 LYS A C 1
ATOM 804 O O . LYS A 1 105 ? 5.514 -12.899 2.721 1.00 95.00 105 LYS A O 1
ATOM 809 N N . VAL A 1 106 ? 6.521 -11.210 1.634 1.00 93.12 106 VAL A N 1
ATOM 810 C CA . VAL A 1 106 ? 6.290 -10.196 2.690 1.00 93.12 106 VAL A CA 1
ATOM 811 C C . VAL A 1 106 ? 4.805 -10.122 3.072 1.00 93.12 106 VAL A C 1
ATOM 813 O O . VAL A 1 106 ? 4.460 -10.202 4.250 1.00 93.12 106 VAL A O 1
ATOM 816 N N . PHE A 1 107 ? 3.907 -10.051 2.084 1.00 92.62 107 PHE A N 1
ATOM 817 C CA . PHE A 1 107 ? 2.461 -10.034 2.336 1.00 92.62 107 PHE A CA 1
ATOM 818 C C . PHE A 1 107 ? 1.924 -11.376 2.860 1.00 92.62 107 PHE A C 1
ATOM 820 O O . PHE A 1 107 ? 1.005 -11.386 3.681 1.00 92.62 107 PHE A O 1
ATOM 827 N N . ALA A 1 108 ? 2.474 -12.505 2.405 1.00 94.19 108 ALA A N 1
ATOM 828 C CA . ALA A 1 108 ? 2.074 -13.839 2.858 1.00 94.19 108 ALA A CA 1
ATOM 829 C C . ALA A 1 108 ? 2.452 -14.094 4.328 1.00 94.19 108 ALA A C 1
ATOM 831 O O . ALA A 1 108 ? 1.587 -14.483 5.115 1.00 94.19 108 ALA A O 1
ATOM 832 N N . ASP A 1 109 ? 3.695 -13.798 4.715 1.00 93.94 109 ASP A N 1
ATOM 833 C CA . ASP A 1 109 ? 4.202 -13.936 6.087 1.00 93.94 109 ASP A CA 1
ATOM 834 C C . ASP A 1 109 ? 3.433 -13.003 7.047 1.00 93.94 109 ASP A C 1
ATOM 836 O O . ASP A 1 109 ? 3.072 -13.389 8.162 1.00 93.94 109 ASP A O 1
ATOM 840 N N . ALA A 1 110 ? 3.064 -11.808 6.568 1.00 90.62 110 ALA A N 1
ATOM 841 C CA . ALA A 1 110 ? 2.194 -10.857 7.259 1.00 90.62 110 ALA A CA 1
ATOM 842 C C . ALA A 1 110 ? 0.692 -11.249 7.268 1.00 90.62 110 ALA A C 1
ATOM 844 O O . ALA A 1 110 ? -0.136 -10.518 7.809 1.00 90.62 110 ALA A O 1
ATOM 845 N N . ARG A 1 111 ? 0.309 -12.402 6.695 1.00 91.19 111 ARG A N 1
ATOM 846 C CA . ARG A 1 111 ? -1.080 -12.913 6.584 1.00 91.19 111 ARG A CA 1
ATOM 847 C C . ARG A 1 111 ? -2.050 -12.010 5.803 1.00 91.19 111 ARG A C 1
ATOM 849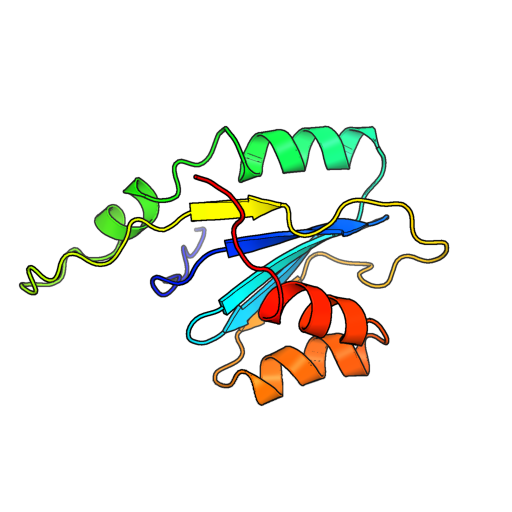 O O . ARG A 1 111 ? -3.265 -12.152 5.918 1.00 91.19 111 ARG A O 1
ATOM 856 N N . VAL A 1 112 ? -1.523 -11.129 4.957 1.00 91.19 112 VAL A N 1
ATOM 857 C CA . VAL A 1 112 ? -2.272 -10.202 4.090 1.00 91.19 112 VAL A CA 1
ATOM 858 C C . VAL A 1 112 ? -1.941 -10.416 2.609 1.00 91.19 112 VAL A C 1
ATOM 860 O O . VAL A 1 112 ? -1.974 -9.489 1.810 1.00 91.19 112 VAL A O 1
ATOM 863 N N . GLY A 1 113 ? -1.657 -11.661 2.206 1.00 92.44 113 GLY A N 1
ATOM 864 C CA . GLY A 1 113 ? -1.326 -12.022 0.817 1.00 92.44 113 GLY A CA 1
ATOM 865 C C . GLY A 1 113 ? -2.367 -11.587 -0.228 1.00 92.44 113 GLY A C 1
ATOM 866 O O . GLY A 1 113 ? -2.029 -11.398 -1.392 1.00 92.44 113 GLY A O 1
ATOM 867 N N . HIS A 1 114 ? -3.615 -11.349 0.184 1.00 90.75 114 HIS A N 1
ATOM 868 C CA . HIS A 1 114 ? -4.659 -10.782 -0.670 1.00 90.75 114 HIS A CA 1
ATOM 869 C C . HIS A 1 114 ? -4.381 -9.324 -1.088 1.00 90.75 114 HIS A C 1
ATOM 871 O O . HIS A 1 114 ? -4.797 -8.939 -2.175 1.00 90.75 114 HIS A O 1
ATOM 877 N N . TYR A 1 115 ? -3.626 -8.538 -0.305 1.00 91.44 115 TYR A N 1
ATOM 878 C CA . TYR A 1 115 ? -3.139 -7.214 -0.721 1.00 91.44 115 TYR A CA 1
ATOM 879 C C . TYR A 1 115 ? -2.215 -7.327 -1.943 1.00 91.44 115 TYR A C 1
ATOM 881 O O . TYR A 1 115 ? -2.367 -6.577 -2.899 1.00 91.44 115 TYR A O 1
ATOM 889 N N . TRP A 1 116 ? -1.311 -8.315 -1.973 1.00 91.12 116 TRP A N 1
ATOM 890 C CA . TRP A 1 116 ? -0.482 -8.561 -3.158 1.00 91.12 116 TRP A CA 1
ATOM 891 C C . TRP A 1 116 ? -1.340 -8.888 -4.386 1.00 91.12 116 TRP A C 1
ATOM 893 O O . TRP A 1 116 ? -1.145 -8.291 -5.440 1.00 91.12 116 TRP A O 1
ATOM 903 N N . VAL A 1 117 ? -2.315 -9.797 -4.244 1.00 91.44 117 VAL A N 1
ATOM 904 C CA . VAL A 1 117 ? -3.211 -10.214 -5.341 1.00 91.44 117 VAL A CA 1
ATOM 905 C C . VAL A 1 117 ? -4.037 -9.040 -5.874 1.00 91.44 117 VAL A C 1
ATOM 907 O O . VAL A 1 117 ? -4.079 -8.829 -7.083 1.00 91.44 117 VAL A O 1
ATOM 910 N N . LEU A 1 118 ? -4.636 -8.241 -4.985 1.00 90.06 118 LEU A N 1
ATOM 911 C CA . LEU A 1 118 ? -5.363 -7.022 -5.350 1.00 90.06 118 LEU A CA 1
ATOM 912 C C . LEU A 1 118 ? -4.457 -6.013 -6.071 1.00 90.06 118 LEU A C 1
ATOM 914 O O . LEU A 1 118 ? -4.889 -5.396 -7.036 1.00 90.06 118 LEU A O 1
ATOM 918 N N . ALA A 1 119 ? -3.202 -5.856 -5.638 1.00 89.62 119 ALA A N 1
ATOM 919 C CA . ALA A 1 119 ? -2.268 -4.929 -6.264 1.00 89.62 119 ALA A CA 1
ATOM 920 C C . ALA A 1 119 ? -1.851 -5.393 -7.666 1.00 89.62 119 ALA A C 1
ATOM 922 O O . ALA A 1 119 ? -1.941 -4.607 -8.609 1.00 89.62 119 ALA A O 1
ATOM 923 N N . VAL A 1 120 ? -1.417 -6.646 -7.844 1.00 89.25 120 VAL A N 1
ATOM 924 C CA . VAL A 1 120 ? -0.970 -7.122 -9.169 1.00 89.25 120 VAL A CA 1
ATOM 925 C C . VAL A 1 120 ? -2.110 -7.175 -10.184 1.00 89.25 120 VAL A C 1
ATOM 927 O O . VAL A 1 120 ? -1.881 -6.835 -11.339 1.00 89.25 120 VAL A O 1
ATOM 930 N N . ASN A 1 121 ? -3.330 -7.499 -9.744 1.00 89.94 121 ASN A N 1
ATOM 931 C CA . ASN A 1 121 ? -4.514 -7.558 -10.605 1.00 89.94 121 ASN A CA 1
ATOM 932 C C . ASN A 1 121 ? -5.222 -6.202 -10.775 1.00 89.94 121 ASN A C 1
ATOM 934 O O . ASN A 1 121 ? -6.235 -6.145 -11.466 1.00 89.94 121 ASN A O 1
ATOM 938 N N . PHE A 1 122 ? -4.737 -5.121 -10.148 1.00 88.25 122 PHE A N 1
ATOM 939 C CA . PHE A 1 122 ? -5.291 -3.788 -10.378 1.00 88.25 122 PHE A CA 1
ATOM 940 C C . PHE A 1 122 ? -4.981 -3.333 -11.805 1.00 88.25 122 PHE A C 1
ATOM 942 O O . PHE A 1 122 ? -3.824 -3.013 -12.114 1.00 88.25 122 PHE A O 1
ATOM 949 N N . ILE A 1 123 ? -6.034 -3.316 -12.618 1.00 82.62 123 ILE A N 1
ATOM 950 C CA . ILE A 1 123 ? -6.126 -2.623 -13.898 1.00 82.62 123 ILE A CA 1
ATOM 951 C C . ILE A 1 123 ? -6.499 -1.173 -13.595 1.00 82.62 123 ILE A C 1
ATOM 953 O O . ILE A 1 123 ? -7.234 -0.895 -12.649 1.00 82.62 123 ILE A O 1
ATOM 957 N N . ASP A 1 124 ? -5.931 -0.263 -14.368 1.00 77.31 124 ASP A N 1
ATOM 958 C CA . ASP A 1 124 ? -6.255 1.149 -14.305 1.00 77.31 124 ASP A CA 1
ATOM 959 C C . ASP A 1 124 ? -7.417 1.434 -15.263 1.00 77.31 124 ASP A C 1
ATOM 961 O O . ASP A 1 124 ? -7.248 1.336 -16.475 1.00 77.31 124 ASP A O 1
ATOM 965 N N . ASP A 1 125 ? -8.599 1.723 -14.716 1.00 64.38 125 ASP A N 1
ATOM 966 C CA . ASP A 1 125 ? -9.830 1.965 -15.488 1.00 64.38 125 ASP A CA 1
ATOM 967 C C . ASP A 1 125 ? -9.962 3.440 -15.958 1.00 64.38 125 ASP A C 1
ATOM 969 O O . ASP A 1 125 ? -11.054 3.884 -16.324 1.00 64.38 125 ASP A O 1
ATOM 973 N N . GLU A 1 126 ? -8.875 4.225 -15.933 1.00 54.84 126 GLU A N 1
ATOM 974 C CA . GLU A 1 126 ? -8.826 5.586 -16.496 1.00 54.84 126 GLU A CA 1
ATOM 975 C C . GLU A 1 126 ? -8.785 5.552 -18.041 1.00 54.84 126 GLU A C 1
ATOM 977 O O . GLU A 1 126 ? -7.722 5.428 -18.652 1.00 54.84 126 GLU A O 1
ATOM 982 N N . PHE A 1 127 ? -9.969 5.696 -18.652 1.00 42.03 127 PHE A N 1
ATOM 983 C CA . PHE A 1 127 ? -10.162 6.268 -19.996 1.00 42.03 127 PHE A CA 1
ATOM 984 C C . PHE A 1 127 ? -10.134 7.805 -19.946 1.00 42.03 127 PHE A C 1
ATOM 986 O O . PHE A 1 127 ? -10.673 8.364 -18.960 1.00 42.03 127 PHE A O 1
#

Secondary structure (DSSP, 8-state):
--------S--EEEEEESS-EEEEEETTEEEEEEE--HHHHHHHHHHHHHTS-TTHHHHTT--S------PPPP-EEEEEE---SS-S--S-EEEEESSHHHHHHHHHHTT-HHHHHHHHT------

InterPro domains:
  IPR010541 Small nuclear ribonucleoprotein Prp3, C-terminal domain [PF06544] (23-119)
  IPR027104 U4/U6 small nuclear ribonucleoprotein Prp3 [PTHR14212] (22-124)

Sequence (127 aa):
MSAALPLPASSLKLMVATSFPCAVISEGINIIVVEGGSKSIKRYRKLILRRINWAEVVNDNDDDGDDDEEKPPNKCMLVWQGSVAKSTFNRFSVHECITKAAARKVFADARVGHYWVLAVNFIDDEF

Foldseek 3Di:
DDDPDQQPLAAEEEAEEAVAWEWEGEDRYIYIYGHHDPVVRVVVCCCQQPVDQQQVVNVVPPPDDDDPPCRPRHHYDYLYYDYDPDDLDNDYYYHYDHHLVRSLVVCVVSVNSVSSVSRVPDDDPDD

pLDDT: mean 76.5, std 17.54, range [28.55, 95.0]

Radius of gyration: 14.97 Å; chains: 1; bounding box: 35×31×38 Å

Organism: NCBI:txid47602